Protein AF-A0A955WLE8-F1 (afdb_monomer)

Solvent-accessible surface area (backbone atoms only — not comparable to full-atom values): 6239 Å² total; per-residue (Å²): 128,95,36,68,45,79,79,41,66,53,41,63,47,81,62,37,42,68,72,55,46,51,60,71,61,69,56,88,67,64,89,93,57,58,65,72,60,35,42,64,32,56,70,54,48,46,53,55,40,44,77,73,53,38,67,33,35,31,32,38,36,41,75,38,91,89,33,82,39,68,42,47,48,66,55,31,45,64,55,30,55,88,81,69,43,36,42,60,42,77,54,86,46,84,90,81,43,62,62,74,64,58,75,73,114

Secondary structure (DSSP, 8-state):
--EEEEEEEE--GGGS-HHHHHHHTTSPPPTT--HHHHTT-HHHHHHHHHHTTEEEEEEEEPEETTTTEE--HHHHHHHH-SSSSEEEE----TTTS-HHHHTT-

Mean predicted aligned error: 5.05 Å

Nearest PDB structures (foldseek):
  2zfa-assembly1_B  TM=5.619E-01  e=3.812E-01  Aerococcus viridans
  3hdg-assembly1_A  TM=3.020E-01  e=5.075E+00  Wolinella succinogenes
  7anc-assembly1_A  TM=3.234E-01  e=6.664E+00  Campylobacter jejuni
  6aqy-assembly2_D  TM=3.201E-01  e=8.175E+00  Naegleria fowleri

Radius of gyration: 14.29 Å; Cα contacts (8 Å, |Δi|>4): 153; chains: 1; bounding box: 33×40×32 Å

pLDDT: mean 85.75, std 8.91, range [61.22, 97.31]

Sequence (105 aa):
MNIVDFHVHASDFTKLRRDIQDFITHRPMEEGIDLPTMLWRPAEVRAYLQKNGVQHAVVLAECGPGTNYTNDSRAITWFAGDDGFFIPFGNINPECHDVAQELAL

Foldseek 3Di:
DAAEAEDQEQDQLVQFPPVVNCVVVVDDDDPPDPPNPQSNALVSVLVVCVVVVHQAYEYEWDDDPNGVDTDAQVSQCVSQDDPRRYDYDGDDDPVPDDPVVSVVD

Structure (mmCIF, N/CA/C/O backbone):
data_AF-A0A955WLE8-F1
#
_entry.id   AF-A0A955WLE8-F1
#
loop_
_atom_site.group_PDB
_atom_site.id
_atom_site.type_symbol
_atom_site.label_atom_id
_atom_site.label_alt_id
_atom_site.label_comp_id
_atom_site.label_asym_id
_atom_site.label_entity_id
_atom_site.label_seq_id
_atom_site.pdbx_PDB_ins_code
_atom_site.Cartn_x
_atom_site.Cartn_y
_atom_site.Cartn_z
_atom_site.occupancy
_atom_site.B_iso_or_equiv
_atom_site.auth_seq_id
_atom_site.auth_comp_id
_atom_site.auth_asym_id
_atom_site.auth_atom_id
_atom_site.pdbx_PDB_model_num
ATOM 1 N N . MET A 1 1 ? -22.447 0.777 11.730 1.00 69.06 1 MET A N 1
ATOM 2 C CA . MET A 1 1 ? -22.549 0.363 10.314 1.00 69.06 1 MET A CA 1
ATOM 3 C C . MET A 1 1 ? -21.310 -0.464 10.015 1.00 69.06 1 MET A C 1
ATOM 5 O O . MET A 1 1 ? -20.267 -0.088 10.531 1.00 69.06 1 MET A O 1
ATOM 9 N N . ASN A 1 2 ? -21.415 -1.578 9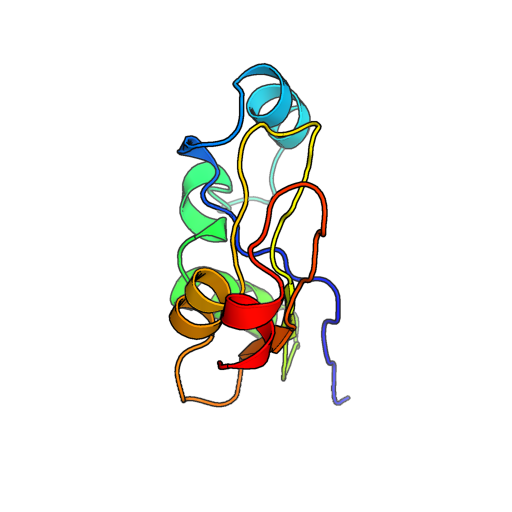.288 1.00 87.44 2 ASN A N 1
ATOM 10 C CA . ASN A 1 2 ? -20.229 -2.344 8.895 1.00 87.44 2 ASN A CA 1
ATOM 11 C C . ASN A 1 2 ? -19.651 -1.725 7.620 1.00 87.44 2 ASN A C 1
ATOM 13 O O . ASN A 1 2 ? -20.311 -1.765 6.583 1.00 87.44 2 ASN A O 1
ATOM 17 N N . ILE A 1 3 ? -18.495 -1.068 7.733 1.00 95.56 3 ILE A N 1
ATOM 18 C CA . ILE A 1 3 ? -17.830 -0.386 6.620 1.00 95.56 3 ILE A CA 1
ATOM 19 C C . ILE A 1 3 ? -16.652 -1.245 6.178 1.00 95.56 3 ILE A C 1
ATOM 21 O O . ILE A 1 3 ? -15.751 -1.527 6.971 1.00 95.56 3 ILE A O 1
ATOM 25 N N . VAL A 1 4 ? -16.666 -1.620 4.902 1.00 96.00 4 VAL A N 1
ATOM 26 C CA . VAL A 1 4 ? -15.549 -2.278 4.228 1.00 96.00 4 VAL A CA 1
ATOM 27 C C . VAL A 1 4 ? -14.994 -1.306 3.198 1.00 96.00 4 VAL A C 1
ATOM 29 O O . VAL A 1 4 ? -15.737 -0.853 2.326 1.00 96.00 4 VAL A O 1
ATOM 32 N N . ASP A 1 5 ? -13.712 -0.970 3.312 1.00 95.69 5 ASP A N 1
ATOM 33 C CA . ASP A 1 5 ? -13.010 -0.204 2.282 1.00 95.69 5 ASP A CA 1
ATOM 34 C C . ASP A 1 5 ? -12.527 -1.166 1.190 1.00 95.69 5 ASP A C 1
ATOM 36 O O . ASP A 1 5 ? -11.894 -2.177 1.487 1.00 95.69 5 ASP A O 1
ATOM 40 N N . PHE A 1 6 ? -12.856 -0.885 -0.069 1.00 94.44 6 PHE A N 1
ATOM 41 C CA . PHE A 1 6 ? -12.538 -1.748 -1.209 1.00 94.44 6 PHE A CA 1
ATOM 42 C C . PHE A 1 6 ? -11.366 -1.238 -2.062 1.00 94.44 6 PHE A C 1
ATOM 44 O O . PHE A 1 6 ? -11.107 -1.803 -3.125 1.00 94.44 6 PHE A O 1
ATOM 51 N N . HIS A 1 7 ? -10.685 -0.163 -1.652 1.00 90.19 7 HIS A N 1
ATOM 52 C CA . HIS A 1 7 ? -9.687 0.494 -2.495 1.00 90.19 7 HIS A CA 1
ATOM 53 C C . HIS A 1 7 ? -8.445 0.955 -1.722 1.00 90.19 7 HIS A C 1
ATOM 55 O O . HIS A 1 7 ? -7.987 2.089 -1.871 1.00 90.19 7 HIS A O 1
ATOM 61 N N . VAL A 1 8 ? -7.878 0.071 -0.899 1.00 90.88 8 VAL A N 1
ATOM 62 C CA . VAL A 1 8 ? -6.632 0.361 -0.183 1.00 90.88 8 VAL A CA 1
ATOM 63 C C . VAL A 1 8 ? -5.442 -0.094 -1.016 1.00 90.88 8 VAL A C 1
ATOM 65 O O . VAL A 1 8 ? -5.272 -1.282 -1.284 1.00 90.88 8 VAL A O 1
ATOM 68 N N . HIS A 1 9 ? -4.586 0.853 -1.391 1.00 86.94 9 HIS A N 1
ATOM 69 C CA . HIS A 1 9 ? -3.319 0.558 -2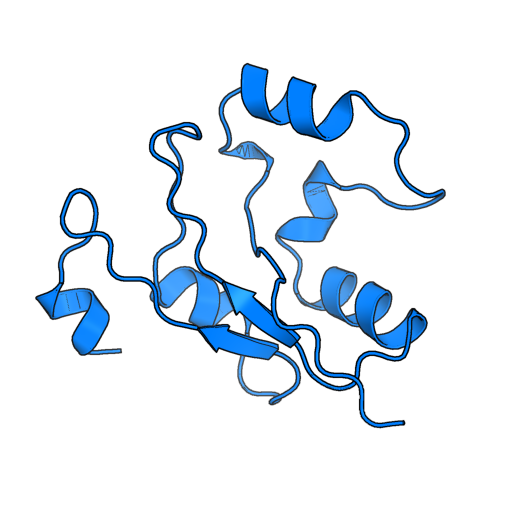.055 1.00 86.94 9 HIS A CA 1
ATOM 70 C C . HIS A 1 9 ? -2.206 0.451 -1.022 1.00 86.94 9 HIS A C 1
ATOM 72 O O . HIS A 1 9 ? -1.825 1.445 -0.403 1.00 86.94 9 HIS A O 1
ATOM 78 N N . ALA A 1 10 ? -1.666 -0.755 -0.856 1.00 85.94 10 ALA A N 1
ATOM 79 C CA . ALA A 1 10 ? -0.389 -0.931 -0.186 1.00 85.94 10 ALA A CA 1
ATOM 80 C C . ALA A 1 10 ? 0.706 -0.603 -1.200 1.00 85.94 10 ALA A C 1
ATOM 82 O O . ALA A 1 10 ? 0.811 -1.263 -2.236 1.00 85.94 10 ALA A O 1
ATOM 83 N N . SER A 1 11 ? 1.511 0.422 -0.928 1.00 83.19 11 SER A N 1
ATOM 84 C CA . SER A 1 11 ? 2.565 0.853 -1.846 1.00 83.19 11 SER A CA 1
ATOM 85 C C . SER A 1 11 ? 3.813 1.310 -1.108 1.00 83.19 11 SER A C 1
ATOM 87 O O . SER A 1 11 ? 3.737 2.063 -0.138 1.00 83.19 11 SER A O 1
ATOM 89 N N . ASP A 1 12 ? 4.972 0.861 -1.591 1.00 84.88 12 ASP A N 1
ATOM 90 C CA . ASP A 1 12 ? 6.266 1.382 -1.166 1.00 84.88 12 ASP A CA 1
ATOM 91 C C . ASP A 1 12 ? 6.532 2.681 -1.931 1.00 84.88 12 ASP A C 1
ATOM 93 O O . ASP A 1 12 ? 7.093 2.690 -3.030 1.00 84.88 12 ASP A O 1
ATOM 97 N N . PHE A 1 13 ? 6.089 3.789 -1.339 1.00 86.31 13 PHE A N 1
ATOM 98 C CA . PHE A 1 13 ? 6.162 5.119 -1.938 1.00 86.31 13 PHE A CA 1
ATOM 99 C C . PHE A 1 13 ? 7.577 5.482 -2.413 1.00 86.31 13 PHE A C 1
ATOM 101 O O . PHE A 1 13 ? 7.743 6.137 -3.441 1.00 86.31 13 PHE A O 1
ATOM 108 N N . THR A 1 14 ? 8.610 5.013 -1.704 1.00 85.50 14 THR A N 1
ATOM 109 C CA . THR A 1 14 ? 10.014 5.322 -2.012 1.00 85.50 14 THR A CA 1
ATOM 110 C C . THR A 1 14 ? 10.499 4.697 -3.319 1.00 85.50 14 THR A C 1
ATOM 112 O O . THR A 1 14 ? 11.458 5.190 -3.916 1.00 85.50 14 THR A O 1
ATOM 115 N N . LYS A 1 15 ? 9.828 3.638 -3.788 1.00 85.81 15 LYS A N 1
ATOM 116 C CA . LYS A 1 15 ? 10.145 2.950 -5.045 1.00 85.81 15 LYS A CA 1
ATOM 117 C C . LYS A 1 15 ? 9.405 3.511 -6.251 1.00 85.81 15 LYS A C 1
ATOM 119 O O . LYS A 1 15 ? 9.753 3.171 -7.381 1.00 85.81 15 LYS A O 1
ATOM 124 N N . LEU A 1 16 ? 8.410 4.369 -6.037 1.00 86.31 16 LEU A N 1
ATOM 125 C CA . LEU A 1 16 ? 7.738 5.071 -7.126 1.00 86.31 16 LEU A CA 1
ATOM 126 C C . LEU A 1 16 ? 8.732 5.997 -7.831 1.00 86.31 16 LEU A C 1
ATOM 128 O O . LEU A 1 16 ? 9.648 6.538 -7.210 1.00 86.31 16 LEU A O 1
ATOM 132 N N . ARG A 1 17 ? 8.540 6.248 -9.128 1.00 88.81 17 ARG A N 1
ATOM 133 C CA . ARG A 1 17 ? 9.292 7.324 -9.785 1.00 88.81 17 ARG A CA 1
ATOM 134 C C . ARG A 1 17 ? 9.019 8.673 -9.114 1.00 88.81 17 ARG A C 1
ATOM 136 O O . ARG A 1 17 ? 7.922 8.934 -8.624 1.00 88.81 17 ARG A O 1
ATOM 143 N N . ARG A 1 18 ? 10.011 9.561 -9.158 1.00 88.75 18 ARG A N 1
ATOM 144 C CA . ARG A 1 18 ? 9.954 10.875 -8.508 1.00 88.75 18 ARG A CA 1
ATOM 145 C C . ARG A 1 18 ? 8.786 11.747 -8.978 1.00 88.75 18 ARG A C 1
ATOM 147 O O . ARG A 1 18 ? 8.142 12.367 -8.149 1.00 88.75 18 ARG A O 1
ATOM 154 N N . ASP A 1 19 ? 8.481 11.755 -10.274 1.00 89.88 19 ASP A N 1
ATOM 155 C CA . ASP A 1 19 ? 7.348 12.504 -10.837 1.00 89.88 19 ASP A CA 1
ATOM 156 C C . ASP A 1 19 ? 6.000 12.060 -10.249 1.00 89.88 19 ASP A C 1
ATOM 158 O O . ASP A 1 19 ? 5.117 12.884 -10.019 1.00 89.88 19 ASP A O 1
ATOM 162 N N . ILE A 1 20 ? 5.856 10.766 -9.959 1.00 88.44 20 ILE A N 1
ATOM 163 C CA . ILE A 1 20 ? 4.660 10.207 -9.325 1.00 88.44 20 ILE A CA 1
ATOM 164 C C . ILE A 1 20 ? 4.617 10.546 -7.838 1.00 88.44 20 ILE A C 1
ATOM 166 O O . ILE A 1 20 ? 3.559 10.919 -7.336 1.00 88.44 20 ILE A O 1
ATOM 170 N N . GLN A 1 21 ? 5.755 10.463 -7.146 1.00 89.31 21 GLN A N 1
ATOM 171 C CA . GLN A 1 21 ? 5.850 10.903 -5.753 1.00 89.31 21 GLN A CA 1
ATOM 172 C C . GLN A 1 21 ? 5.415 12.369 -5.630 1.00 89.31 21 GLN A C 1
ATOM 174 O O . GLN A 1 21 ? 4.500 12.674 -4.866 1.00 89.31 21 GLN A O 1
ATOM 179 N N . ASP A 1 22 ? 5.989 13.243 -6.463 1.00 90.75 22 ASP A N 1
ATOM 180 C CA . ASP A 1 22 ? 5.674 14.672 -6.514 1.00 90.75 22 ASP A CA 1
ATOM 181 C C . ASP A 1 22 ? 4.181 14.903 -6.811 1.00 90.75 22 ASP A C 1
ATOM 183 O O . ASP A 1 22 ? 3.540 15.727 -6.157 1.00 90.75 22 ASP A O 1
ATOM 187 N N . PHE A 1 23 ? 3.603 14.143 -7.751 1.00 88.62 23 PHE A N 1
ATOM 188 C CA . PHE A 1 23 ? 2.179 14.213 -8.087 1.00 88.62 23 PHE A CA 1
ATOM 189 C C . PHE A 1 23 ? 1.269 13.815 -6.918 1.00 88.62 23 PHE A C 1
ATOM 191 O O . PHE A 1 23 ? 0.298 14.515 -6.632 1.00 88.62 23 PHE A O 1
ATOM 198 N N . ILE A 1 24 ? 1.575 12.721 -6.219 1.00 86.25 24 ILE A N 1
ATOM 199 C CA . ILE A 1 24 ? 0.784 12.259 -5.071 1.00 86.25 24 ILE A CA 1
ATOM 200 C C . ILE A 1 24 ? 0.874 13.276 -3.925 1.00 86.25 24 ILE A C 1
ATOM 202 O O . ILE A 1 24 ? -0.130 13.572 -3.281 1.00 86.25 24 ILE A O 1
ATOM 206 N N . THR A 1 25 ? 2.053 13.866 -3.703 1.00 88.56 25 THR A N 1
ATOM 207 C CA . THR A 1 25 ? 2.290 14.841 -2.624 1.00 88.56 25 THR A CA 1
ATOM 208 C C . THR A 1 25 ? 2.024 16.297 -3.004 1.00 88.56 25 THR A C 1
ATOM 210 O O . THR A 1 25 ? 2.266 17.192 -2.200 1.00 88.56 25 THR A O 1
ATOM 213 N N . HIS A 1 26 ? 1.510 16.567 -4.208 1.00 90.12 26 HIS A N 1
ATOM 214 C CA . HIS A 1 26 ? 1.251 17.935 -4.675 1.00 90.12 26 HIS A CA 1
ATOM 215 C C . HIS A 1 26 ? 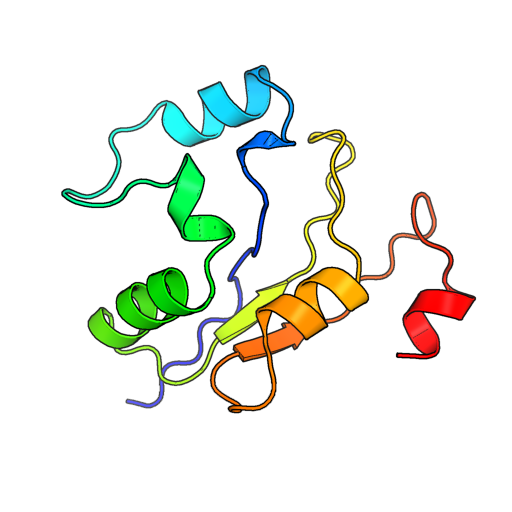0.250 18.678 -3.775 1.00 90.12 26 HIS A C 1
ATOM 217 O O . HIS A 1 26 ? 0.330 19.903 -3.631 1.00 90.12 26 HIS A O 1
ATOM 223 N N . ARG A 1 27 ? -0.710 17.955 -3.187 1.00 85.62 27 ARG A N 1
ATOM 224 C CA . ARG A 1 27 ? -1.706 18.530 -2.281 1.00 85.62 27 ARG A CA 1
ATOM 225 C C . ARG A 1 27 ? -1.289 18.344 -0.823 1.00 85.62 27 ARG A C 1
ATOM 227 O O . ARG A 1 27 ? -0.662 17.334 -0.509 1.00 85.62 27 ARG A O 1
ATOM 234 N N . PRO A 1 28 ? -1.669 19.277 0.071 1.00 83.94 28 PRO A N 1
ATOM 235 C CA . PRO A 1 28 ? -1.456 19.099 1.499 1.00 83.94 28 PRO A CA 1
ATOM 236 C C . PRO A 1 28 ? -2.071 17.784 1.978 1.00 83.94 28 PRO A C 1
ATOM 238 O O . PRO A 1 28 ? -3.225 17.487 1.658 1.00 83.94 28 PRO A O 1
ATOM 241 N N . MET A 1 29 ? -1.294 17.022 2.742 1.00 86.75 29 MET A N 1
ATOM 242 C CA . MET A 1 29 ? -1.776 15.824 3.421 1.00 86.75 29 MET A CA 1
ATOM 243 C C . MET A 1 29 ? -2.638 16.206 4.624 1.00 86.75 29 MET A C 1
ATOM 245 O O . MET A 1 29 ? -2.533 17.318 5.150 1.00 86.75 29 MET A O 1
ATOM 249 N N . GLU A 1 30 ? -3.489 15.278 5.061 1.00 89.00 30 GLU A N 1
ATOM 250 C CA . GLU A 1 30 ? -4.184 15.406 6.343 1.00 89.00 30 GLU A CA 1
ATOM 251 C C . GLU A 1 30 ? -3.157 15.602 7.474 1.00 89.00 30 GLU A C 1
ATOM 253 O O . GLU A 1 30 ? -2.052 15.053 7.444 1.00 89.00 30 GLU A O 1
ATOM 258 N N . GLU A 1 31 ? -3.506 16.420 8.467 1.00 88.12 31 GLU A N 1
ATOM 259 C CA . GLU A 1 31 ? -2.616 16.727 9.583 1.00 88.12 31 GLU A CA 1
ATOM 260 C C . GLU A 1 31 ? -2.184 15.447 10.319 1.00 88.12 31 GLU A C 1
ATOM 262 O O . GLU A 1 31 ? -3.006 14.617 10.706 1.00 88.12 31 GLU A O 1
ATOM 267 N N . GLY A 1 32 ? -0.872 15.292 10.515 1.00 84.50 32 GLY A N 1
ATOM 268 C CA . GLY A 1 32 ? -0.290 14.122 11.177 1.00 84.50 32 GLY A CA 1
ATOM 269 C C . GLY A 1 32 ? -0.112 12.889 10.284 1.00 84.50 32 GLY A C 1
ATOM 270 O O . GLY A 1 32 ? 0.328 11.861 10.792 1.00 84.50 32 GLY A O 1
ATOM 271 N N . ILE A 1 33 ? -0.411 12.976 8.982 1.00 87.75 33 ILE A N 1
ATOM 272 C CA . ILE A 1 33 ? -0.176 11.889 8.024 1.00 87.75 33 ILE A CA 1
ATOM 273 C C . ILE A 1 33 ? 1.153 12.087 7.289 1.00 87.75 33 ILE A C 1
ATOM 275 O O . ILE A 1 33 ? 1.336 13.054 6.550 1.00 87.75 33 ILE A O 1
ATOM 279 N N . ASP A 1 34 ? 2.060 11.122 7.449 1.00 87.44 34 ASP A N 1
ATOM 280 C CA . ASP A 1 34 ? 3.292 10.995 6.664 1.00 87.44 34 ASP A CA 1
ATOM 281 C C . ASP A 1 34 ? 3.106 9.927 5.578 1.00 87.44 34 ASP A C 1
ATOM 283 O O . ASP A 1 34 ? 3.448 8.754 5.742 1.00 87.44 34 ASP A O 1
ATOM 287 N N . LEU A 1 35 ? 2.497 10.330 4.460 1.00 83.44 35 LEU A N 1
ATOM 288 C CA . LEU A 1 35 ? 2.127 9.419 3.375 1.00 83.44 35 LEU A CA 1
ATOM 289 C C . LEU A 1 35 ? 3.308 8.581 2.829 1.00 83.44 35 LEU A C 1
ATOM 291 O O . LEU A 1 35 ? 3.114 7.375 2.651 1.00 83.44 35 LEU A O 1
ATOM 295 N N . PRO A 1 36 ? 4.519 9.148 2.610 1.00 82.31 36 PRO A N 1
ATOM 296 C CA . PRO A 1 36 ? 5.682 8.387 2.154 1.00 82.31 36 PRO A CA 1
ATOM 297 C C . PRO A 1 36 ? 6.035 7.159 2.991 1.00 82.31 36 PRO A C 1
ATOM 299 O O . PRO A 1 36 ? 6.624 6.214 2.468 1.00 82.31 36 PRO A O 1
ATOM 302 N N . THR A 1 37 ? 5.709 7.164 4.282 1.00 81.50 37 THR A N 1
ATOM 303 C CA . THR A 1 37 ? 6.046 6.057 5.177 1.00 81.50 37 THR A CA 1
ATOM 304 C C . THR A 1 37 ? 4.834 5.223 5.570 1.00 81.50 37 THR A C 1
ATOM 306 O O . THR A 1 37 ? 4.962 4.005 5.704 1.00 81.50 37 THR A O 1
ATOM 309 N N . MET A 1 38 ? 3.657 5.840 5.682 1.00 88.75 38 MET A N 1
ATOM 310 C CA . MET A 1 38 ? 2.439 5.183 6.149 1.00 88.75 38 MET A CA 1
ATOM 311 C C . MET A 1 38 ? 1.968 4.070 5.205 1.00 88.75 38 MET A C 1
ATOM 313 O O . MET A 1 38 ? 1.613 2.989 5.670 1.00 88.75 38 MET A O 1
ATOM 317 N N . LEU A 1 39 ? 1.982 4.297 3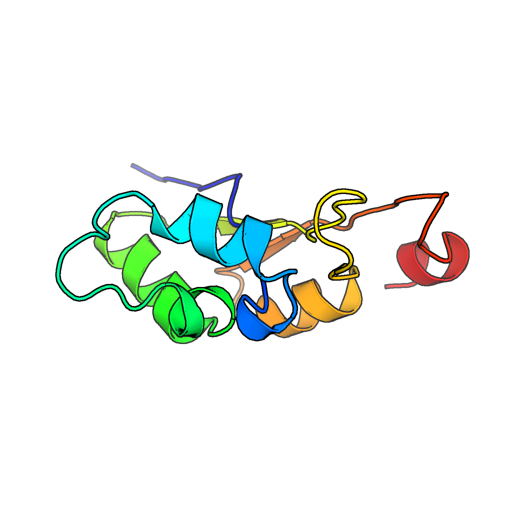.884 1.00 88.12 39 LEU A N 1
ATOM 318 C CA . LEU A 1 39 ? 1.346 3.401 2.898 1.00 88.12 39 LEU A CA 1
ATOM 319 C C . LEU A 1 39 ? 1.943 1.986 2.832 1.00 88.12 39 LEU A C 1
ATOM 321 O O . LEU A 1 39 ? 1.292 1.071 2.326 1.00 88.12 39 LEU A O 1
ATOM 325 N N . TRP A 1 40 ? 3.154 1.789 3.359 1.00 90.19 40 TRP A N 1
ATOM 326 C CA . TRP A 1 40 ? 3.824 0.486 3.416 1.00 90.19 40 TRP A CA 1
ATOM 327 C C . TRP A 1 40 ? 3.914 -0.099 4.833 1.00 90.19 40 TRP A C 1
ATOM 329 O O . TRP A 1 40 ? 4.633 -1.069 5.073 1.00 90.19 40 TRP A O 1
ATOM 339 N N . ARG A 1 41 ? 3.188 0.482 5.797 1.00 92.25 41 ARG A N 1
ATOM 340 C CA . ARG A 1 41 ? 3.173 0.055 7.202 1.00 92.25 41 ARG A CA 1
ATOM 341 C C . ARG A 1 41 ? 1.767 -0.402 7.602 1.00 92.25 41 ARG A C 1
ATOM 343 O O . ARG A 1 41 ? 0.949 0.433 7.993 1.00 92.25 41 ARG A O 1
ATOM 350 N N . PRO A 1 42 ? 1.480 -1.720 7.582 1.00 93.62 42 PRO A N 1
ATOM 351 C CA . PRO A 1 42 ? 0.137 -2.256 7.832 1.00 93.62 42 PRO A CA 1
ATOM 352 C C . PRO A 1 42 ? -0.523 -1.737 9.114 1.00 93.62 42 PRO A C 1
ATOM 354 O O . PRO A 1 42 ? -1.708 -1.410 9.120 1.00 93.62 42 PRO A O 1
ATOM 357 N N . ALA A 1 43 ? 0.248 -1.609 10.197 1.00 93.88 43 ALA A N 1
ATOM 358 C CA . ALA A 1 43 ? -0.254 -1.122 11.479 1.00 93.88 43 ALA A CA 1
ATOM 359 C C . ALA A 1 43 ? -0.737 0.338 11.421 1.00 93.88 43 ALA A C 1
ATOM 361 O O . ALA A 1 43 ? -1.772 0.662 12.002 1.00 93.88 43 ALA A O 1
ATOM 362 N N . GLU A 1 44 ? -0.019 1.208 10.708 1.00 93.56 44 GLU A N 1
ATOM 363 C CA . GLU A 1 44 ? -0.375 2.626 10.589 1.00 93.56 44 GLU A CA 1
ATOM 364 C C . GLU A 1 44 ? -1.597 2.807 9.684 1.00 93.56 44 GLU A C 1
ATOM 366 O O . GLU A 1 44 ? -2.548 3.492 10.062 1.00 93.56 44 GLU A O 1
ATOM 371 N N . VAL A 1 45 ? -1.628 2.101 8.545 1.00 93.69 45 VAL A N 1
ATOM 372 C CA . VAL A 1 45 ? -2.793 2.082 7.645 1.00 93.69 45 VAL A CA 1
ATOM 373 C C . VAL A 1 45 ? -4.030 1.564 8.375 1.00 93.69 45 VAL A C 1
ATOM 375 O O . VAL A 1 45 ? -5.095 2.176 8.303 1.00 93.69 45 VAL A O 1
ATOM 378 N N . ARG A 1 46 ? -3.902 0.477 9.144 1.00 95.19 46 ARG A N 1
ATOM 379 C CA . ARG A 1 46 ? -5.009 -0.051 9.948 1.00 95.19 46 ARG A CA 1
ATOM 380 C C . ARG A 1 46 ? -5.515 0.972 10.950 1.00 95.19 46 ARG A C 1
ATOM 382 O O . ARG A 1 46 ? -6.722 1.180 11.026 1.00 95.19 46 ARG A O 1
ATOM 389 N N . ALA A 1 47 ? -4.620 1.588 11.719 1.00 94.44 47 ALA A N 1
ATOM 390 C CA . ALA A 1 47 ? -5.005 2.569 12.725 1.00 94.44 47 ALA A CA 1
ATOM 391 C C . ALA A 1 47 ? -5.760 3.748 12.092 1.00 94.44 47 ALA A C 1
ATOM 393 O O . ALA A 1 47 ? -6.792 4.172 12.619 1.00 94.44 47 ALA A O 1
ATOM 394 N N . TYR A 1 48 ? -5.299 4.223 10.930 1.00 94.00 48 TYR A N 1
ATOM 395 C CA . TYR A 1 48 ? -5.978 5.264 10.163 1.00 94.00 48 TYR A CA 1
ATOM 396 C C . TYR A 1 48 ? -7.389 4.838 9.731 1.00 94.00 48 TYR A C 1
ATOM 398 O O . TYR A 1 48 ? -8.362 5.554 9.973 1.00 94.00 48 TYR A O 1
ATOM 406 N N . LEU A 1 49 ? -7.528 3.650 9.143 1.00 95.00 49 LEU A N 1
ATOM 407 C CA . LEU A 1 49 ? -8.811 3.129 8.667 1.00 95.00 49 LEU A CA 1
ATOM 408 C C . LEU A 1 49 ? -9.796 2.886 9.825 1.00 95.00 49 LEU A C 1
ATOM 410 O O . LEU A 1 49 ? -10.957 3.291 9.755 1.00 95.00 49 LEU A O 1
ATOM 414 N N . GLN A 1 50 ? -9.328 2.305 10.931 1.00 95.62 50 GLN A N 1
ATOM 415 C CA . GLN A 1 50 ? -10.145 2.053 12.122 1.00 95.62 50 GLN A CA 1
ATOM 416 C C . GLN A 1 50 ? -10.627 3.348 12.781 1.00 95.62 50 GLN A C 1
ATOM 418 O O . GLN A 1 5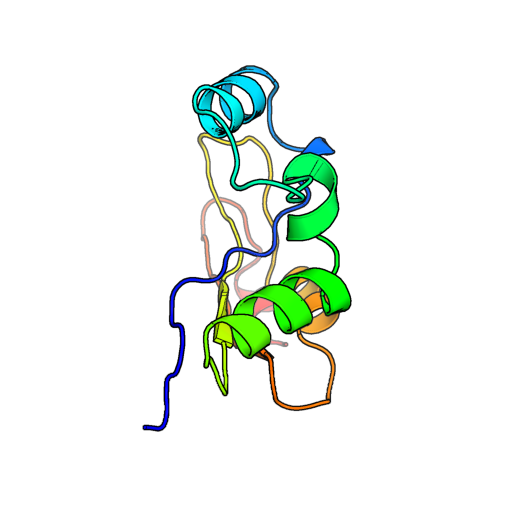0 ? -11.793 3.435 13.170 1.00 95.62 50 GLN A O 1
ATOM 423 N N . LYS A 1 51 ? -9.772 4.379 12.856 1.00 94.81 51 LYS A N 1
ATOM 424 C CA . LYS A 1 51 ? -10.159 5.721 13.329 1.00 94.81 51 LYS A CA 1
ATOM 425 C C . LYS A 1 51 ? -11.313 6.303 12.502 1.00 94.81 51 LYS A C 1
ATOM 427 O O . LYS A 1 51 ? -12.144 7.024 13.046 1.00 94.81 51 LYS A O 1
ATOM 432 N N . ASN A 1 52 ? -11.388 5.952 11.218 1.00 94.25 52 ASN A N 1
ATOM 433 C CA . ASN A 1 52 ? -12.437 6.372 10.289 1.00 94.25 52 ASN A CA 1
ATOM 434 C C . ASN A 1 52 ? -13.625 5.388 10.200 1.00 94.25 52 ASN A C 1
ATOM 436 O O . ASN A 1 52 ? -14.512 5.556 9.365 1.00 94.25 52 ASN A O 1
ATOM 440 N N . GLY A 1 53 ? -13.688 4.381 11.078 1.00 96.19 53 GLY A N 1
ATOM 441 C CA . GLY A 1 53 ? -14.828 3.465 11.196 1.00 96.19 53 GLY A CA 1
ATOM 442 C C . GLY A 1 53 ? -14.807 2.259 10.252 1.00 96.19 53 GLY A C 1
ATOM 443 O O . GLY A 1 53 ? -15.800 1.532 10.192 1.00 96.19 53 GLY A O 1
ATOM 444 N N . VAL A 1 54 ? -13.703 2.022 9.540 1.00 97.31 54 VAL A N 1
ATOM 445 C CA . VAL A 1 54 ? -13.522 0.847 8.675 1.00 97.31 54 VAL A CA 1
ATOM 446 C C . VAL A 1 54 ? -13.279 -0.400 9.529 1.00 97.31 54 VAL A C 1
ATOM 448 O O . VAL A 1 54 ? -12.443 -0.395 10.435 1.00 97.31 54 VAL A O 1
ATOM 451 N N . GLN A 1 55 ? -14.011 -1.476 9.239 1.00 96.25 55 GLN A N 1
ATOM 452 C CA . GLN A 1 55 ? -13.910 -2.758 9.948 1.00 96.25 55 GLN A CA 1
ATOM 453 C C . GLN A 1 55 ? -13.046 -3.774 9.200 1.00 96.25 55 GLN A C 1
ATOM 455 O O . GLN A 1 55 ? -12.338 -4.546 9.840 1.00 96.25 55 GLN A O 1
ATOM 460 N N . HIS A 1 56 ? -13.079 -3.736 7.866 1.00 96.69 56 HIS A N 1
ATOM 461 C CA . HIS A 1 56 ? -12.223 -4.536 6.991 1.00 96.69 56 HIS A CA 1
ATOM 462 C C . HIS A 1 56 ? -11.784 -3.710 5.787 1.00 96.69 56 HIS A C 1
ATOM 464 O O . HIS A 1 56 ? -12.505 -2.811 5.351 1.00 96.69 56 HIS A O 1
ATOM 470 N N . ALA A 1 57 ? -10.627 -4.038 5.228 1.00 97.12 57 ALA A N 1
ATOM 471 C CA . ALA A 1 57 ? -10.102 -3.356 4.057 1.00 97.12 57 ALA A CA 1
ATOM 472 C C . ALA A 1 57 ? -9.571 -4.351 3.032 1.00 97.12 57 ALA A C 1
ATOM 474 O O . ALA A 1 57 ? -8.767 -5.219 3.363 1.00 97.12 57 ALA A O 1
ATOM 475 N N . VAL A 1 58 ? -10.001 -4.207 1.785 1.00 95.44 58 VAL A N 1
ATOM 476 C CA . VAL A 1 58 ? -9.446 -4.946 0.655 1.00 95.44 58 VAL A CA 1
ATOM 477 C C . VAL A 1 58 ? -8.180 -4.237 0.193 1.00 95.44 58 VAL A C 1
ATOM 479 O O . VAL A 1 58 ? -8.224 -3.060 -0.175 1.00 95.44 58 VAL A O 1
ATOM 482 N N . VAL A 1 59 ? -7.059 -4.955 0.237 1.00 93.81 59 VAL A N 1
ATOM 483 C CA . VAL A 1 59 ? -5.742 -4.435 -0.136 1.00 93.81 59 VAL A CA 1
ATOM 484 C C . VAL A 1 59 ? -5.400 -4.894 -1.542 1.00 93.81 59 VAL A C 1
ATOM 486 O O . VAL A 1 59 ? -5.362 -6.092 -1.825 1.00 93.81 59 VAL A O 1
ATOM 489 N N . LEU A 1 60 ? -5.147 -3.925 -2.411 1.00 88.62 60 LEU A N 1
ATOM 490 C CA . LEU A 1 60 ? -4.871 -4.123 -3.824 1.00 88.62 60 LEU A CA 1
ATOM 491 C C . LEU A 1 60 ? -3.366 -4.120 -4.083 1.00 88.62 60 LEU A C 1
ATOM 493 O O . LEU A 1 60 ? -2.613 -3.339 -3.494 1.00 88.62 60 LEU A O 1
ATOM 497 N N . ALA A 1 61 ? -2.943 -4.977 -5.007 1.00 81.56 61 ALA A N 1
ATOM 498 C CA . ALA A 1 61 ? -1.609 -4.913 -5.583 1.00 81.56 61 ALA A CA 1
ATOM 499 C C . ALA A 1 61 ? -1.535 -3.760 -6.595 1.00 81.56 61 ALA A C 1
ATOM 501 O O . ALA A 1 61 ? -2.297 -3.718 -7.563 1.00 81.56 61 ALA A O 1
ATOM 502 N N . GLU A 1 62 ? -0.587 -2.849 -6.391 1.00 76.38 62 GLU A N 1
ATOM 503 C CA . GLU A 1 62 ? -0.286 -1.768 -7.329 1.00 76.38 62 GLU A CA 1
ATOM 504 C C . GLU A 1 62 ? 0.463 -2.341 -8.540 1.00 76.38 62 GLU A C 1
ATOM 506 O O . GLU A 1 62 ? 1.571 -2.851 -8.395 1.00 76.38 62 GLU A O 1
ATOM 511 N N . CY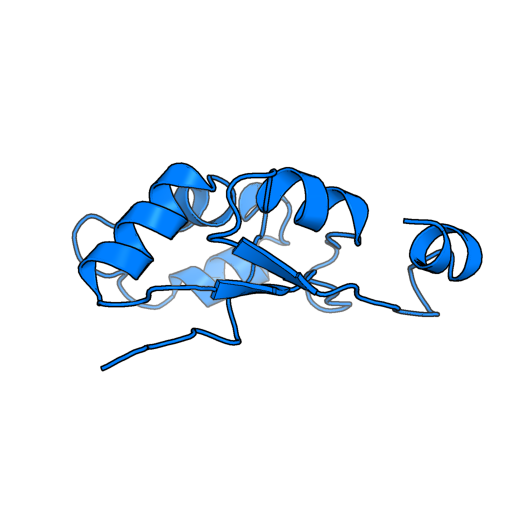S A 1 63 ? -0.106 -2.234 -9.742 1.00 72.38 63 CYS A N 1
ATOM 512 C CA . CYS A 1 63 ? 0.585 -2.581 -10.985 1.00 72.38 63 CYS A CA 1
ATOM 513 C C . CYS A 1 63 ? 0.403 -1.454 -12.004 1.00 72.38 63 CYS A C 1
ATOM 515 O O . CYS A 1 63 ? -0.510 -1.459 -12.832 1.00 72.38 63 CYS A O 1
ATOM 517 N N . GLY A 1 64 ? 1.253 -0.435 -11.886 1.00 67.19 64 GLY A N 1
ATOM 518 C CA . GLY A 1 64 ? 1.205 0.754 -12.723 1.00 67.19 64 GLY A CA 1
ATOM 519 C C . GLY A 1 64 ? 2.346 0.772 -13.744 1.00 67.19 64 GLY A C 1
ATOM 520 O O . GLY A 1 64 ? 3.478 1.063 -13.358 1.00 67.19 64 GLY A O 1
ATOM 521 N N . PRO A 1 65 ? 2.105 0.613 -15.062 1.00 61.22 65 PRO A N 1
ATOM 522 C CA . PRO A 1 65 ? 3.127 0.936 -16.070 1.00 61.22 65 PRO A CA 1
ATOM 523 C C . PRO A 1 65 ? 3.579 2.405 -15.956 1.00 61.22 65 PRO A C 1
ATOM 525 O O . PRO A 1 65 ? 4.711 2.762 -16.272 1.00 61.22 65 PRO A O 1
ATOM 528 N N . GLY A 1 66 ? 2.701 3.262 -15.423 1.00 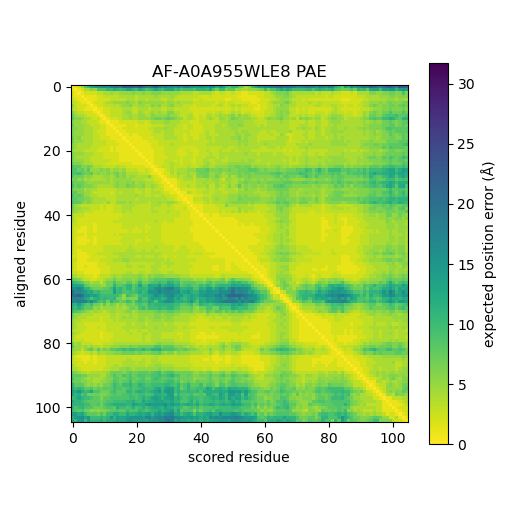63.00 66 GLY A N 1
ATOM 529 C CA . GLY A 1 66 ? 2.981 4.650 -15.087 1.00 63.00 66 GLY A CA 1
ATOM 530 C C . GLY A 1 66 ? 3.777 4.872 -13.798 1.00 63.00 66 GLY A C 1
ATOM 531 O O . GLY A 1 66 ? 4.122 6.019 -13.561 1.00 63.00 66 GLY A O 1
ATOM 532 N N . THR A 1 67 ? 4.104 3.857 -12.991 1.00 65.62 67 THR A N 1
ATOM 533 C CA . THR A 1 67 ? 4.821 4.032 -11.708 1.00 65.62 67 THR A CA 1
ATOM 534 C C . THR A 1 67 ? 6.221 3.403 -11.681 1.00 65.62 67 THR A C 1
ATOM 536 O O . THR A 1 67 ? 6.998 3.722 -10.781 1.00 65.62 67 THR A O 1
ATOM 539 N N . ASN A 1 68 ? 6.579 2.578 -12.682 1.00 63.81 68 ASN A N 1
ATOM 540 C CA . ASN A 1 68 ? 7.783 1.716 -12.746 1.00 63.81 68 ASN A CA 1
ATOM 541 C C . ASN A 1 68 ? 7.958 0.775 -11.539 1.00 63.81 68 ASN A C 1
ATOM 543 O O . ASN A 1 68 ? 9.029 0.193 -11.358 1.00 63.81 68 ASN A O 1
ATOM 547 N N . TYR A 1 69 ? 6.926 0.629 -10.716 1.00 72.88 69 TYR A N 1
ATOM 548 C CA . TYR A 1 69 ? 6.938 -0.209 -9.536 1.00 72.88 69 TYR A CA 1
ATOM 549 C C . TYR A 1 69 ? 5.688 -1.074 -9.530 1.00 72.88 69 TYR A C 1
ATOM 551 O O . TYR A 1 69 ? 4.626 -0.684 -10.016 1.00 72.88 69 TYR A O 1
ATOM 559 N N . THR A 1 70 ? 5.831 -2.286 -9.021 1.00 76.69 70 THR A N 1
ATOM 560 C CA . THR A 1 70 ? 4.743 -3.245 -8.958 1.00 76.69 70 THR A CA 1
ATOM 561 C C . THR A 1 70 ? 4.829 -3.989 -7.640 1.00 76.69 70 THR A C 1
ATOM 563 O O . THR A 1 70 ? 5.899 -4.464 -7.262 1.00 76.69 70 THR A O 1
ATOM 566 N N . ASN A 1 71 ? 3.698 -4.058 -6.948 1.00 81.56 71 ASN A N 1
ATOM 567 C CA . ASN A 1 71 ? 3.473 -4.987 -5.856 1.00 81.56 71 ASN A CA 1
ATOM 568 C C . ASN A 1 71 ? 2.726 -6.191 -6.427 1.00 81.56 71 ASN A C 1
ATOM 570 O O . ASN A 1 71 ? 1.667 -6.030 -7.028 1.00 81.56 71 ASN A O 1
ATOM 574 N N . ASP A 1 72 ? 3.298 -7.377 -6.255 1.00 84.12 72 ASP A N 1
ATOM 575 C CA . ASP A 1 72 ? 2.703 -8.649 -6.666 1.00 84.12 72 ASP A CA 1
ATOM 576 C C . ASP A 1 72 ? 1.770 -9.204 -5.574 1.00 84.12 72 ASP A C 1
ATOM 578 O O . ASP A 1 72 ? 1.637 -8.619 -4.487 1.00 84.12 72 ASP A O 1
ATOM 582 N N . SER A 1 73 ? 1.132 -10.355 -5.828 1.00 86.06 73 SER A N 1
ATOM 583 C CA . SER A 1 73 ? 0.246 -10.951 -4.819 1.00 86.06 73 SER A CA 1
ATOM 584 C C . SER A 1 73 ? 0.989 -11.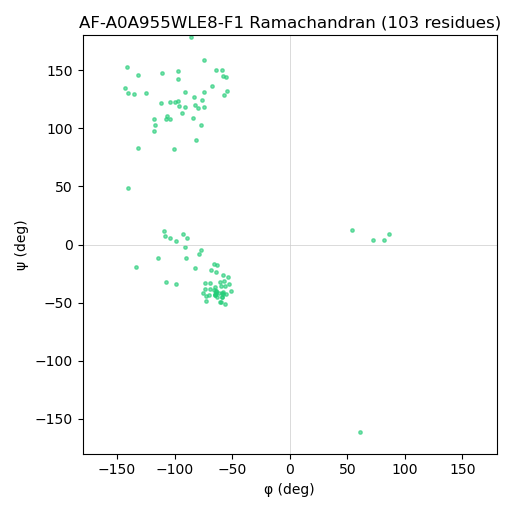383 -3.546 1.00 86.06 73 SER A C 1
ATOM 586 O O . SER A 1 73 ? 0.398 -11.425 -2.470 1.00 86.06 73 SER A O 1
ATOM 588 N N . ARG A 1 74 ? 2.304 -11.644 -3.600 1.00 87.38 74 ARG A N 1
ATOM 589 C CA . ARG A 1 74 ? 3.091 -11.974 -2.396 1.00 87.38 74 ARG A CA 1
ATOM 590 C C . ARG A 1 74 ? 3.260 -10.766 -1.493 1.00 87.38 74 ARG A C 1
ATOM 592 O O . ARG A 1 74 ? 3.133 -10.889 -0.275 1.00 87.38 74 ARG A O 1
ATOM 599 N N . ALA A 1 75 ? 3.550 -9.613 -2.084 1.00 88.19 75 ALA A N 1
ATOM 600 C CA . ALA A 1 75 ? 3.746 -8.367 -1.367 1.00 88.19 75 ALA A CA 1
ATOM 601 C C . ALA A 1 75 ? 2.473 -7.956 -0.609 1.00 88.19 75 ALA A C 1
ATOM 603 O O . ALA A 1 75 ? 2.548 -7.575 0.559 1.00 88.19 75 ALA A O 1
ATOM 604 N N . ILE A 1 76 ? 1.297 -8.106 -1.229 1.00 89.94 76 ILE A N 1
ATOM 605 C CA . ILE A 1 76 ? 0.016 -7.816 -0.563 1.00 89.94 76 ILE A CA 1
ATOM 606 C C . ILE A 1 76 ? -0.379 -8.870 0.471 1.00 89.94 76 ILE A C 1
ATOM 608 O O . ILE A 1 76 ? -0.939 -8.496 1.496 1.00 89.94 76 ILE A O 1
ATOM 612 N N . THR A 1 77 ? -0.051 -10.152 0.278 1.00 90.69 77 THR A N 1
ATOM 613 C CA . THR A 1 77 ? -0.273 -11.173 1.315 1.00 90.69 77 THR A CA 1
ATOM 614 C C . THR A 1 77 ? 0.592 -10.900 2.542 1.00 90.69 77 THR A C 1
ATOM 616 O O . THR A 1 77 ? 0.097 -10.946 3.666 1.00 90.69 77 THR A O 1
ATOM 619 N N . TRP A 1 78 ? 1.862 -10.522 2.344 1.00 91.75 78 TRP A N 1
ATOM 620 C CA . TRP A 1 78 ? 2.723 -10.062 3.436 1.00 91.75 78 TRP A CA 1
ATOM 621 C C . TRP A 1 78 ? 2.136 -8.838 4.149 1.00 91.75 78 TRP A C 1
ATOM 623 O O . TRP A 1 78 ? 2.118 -8.798 5.378 1.00 91.75 78 TRP A O 1
ATOM 633 N N . PHE A 1 79 ? 1.641 -7.855 3.390 1.00 92.62 79 PHE A N 1
ATOM 634 C CA . PHE A 1 79 ? 1.039 -6.651 3.961 1.00 92.62 79 PHE A CA 1
ATOM 635 C C . PHE A 1 79 ? -0.226 -6.975 4.766 1.00 92.62 79 PHE A C 1
ATOM 637 O O . PHE A 1 79 ? -0.439 -6.405 5.837 1.00 92.62 79 PHE A O 1
ATOM 644 N N . ALA A 1 80 ? -1.070 -7.875 4.255 1.00 93.69 80 ALA A N 1
ATOM 645 C CA . ALA A 1 80 ? -2.338 -8.221 4.878 1.00 93.69 80 ALA A CA 1
ATOM 646 C C . ALA A 1 80 ? -2.157 -8.992 6.195 1.00 93.69 80 ALA A C 1
ATOM 648 O O . ALA A 1 80 ? -2.885 -8.734 7.157 1.00 93.69 80 ALA A O 1
ATOM 649 N N . GLY A 1 81 ? -1.165 -9.887 6.254 1.00 92.38 81 GLY A N 1
ATOM 650 C CA . GLY A 1 81 ? -0.956 -10.771 7.399 1.00 92.38 81 GLY A CA 1
ATOM 651 C C . GLY A 1 81 ? -2.146 -11.708 7.651 1.00 92.38 81 GLY A C 1
ATOM 652 O O . GLY A 1 81 ? -2.989 -11.912 6.781 1.00 92.38 81 GLY A O 1
ATOM 653 N N . ASP A 1 82 ? -2.225 -12.263 8.865 1.00 90.62 82 ASP A N 1
ATOM 654 C CA . ASP A 1 82 ? -3.163 -13.353 9.200 1.00 90.62 82 ASP A CA 1
ATOM 655 C C . ASP A 1 82 ? -4.338 -12.932 10.107 1.00 90.62 82 ASP A C 1
ATOM 657 O O . ASP A 1 82 ? -5.096 -13.771 10.591 1.00 90.62 82 ASP A O 1
ATOM 661 N N . ASP A 1 83 ? -4.505 -11.640 10.396 1.00 85.19 83 ASP A N 1
ATOM 662 C CA . ASP A 1 83 ? -5.473 -11.174 11.406 1.00 85.19 83 ASP A CA 1
ATOM 663 C C . ASP A 1 83 ? -6.880 -10.855 10.873 1.00 85.19 83 ASP A C 1
ATOM 665 O O . ASP A 1 83 ? -7.771 -10.502 11.649 1.00 85.19 83 ASP A O 1
ATOM 669 N N . GLY A 1 84 ? -7.093 -10.983 9.562 1.00 90.94 84 GLY A N 1
ATOM 670 C CA . GLY A 1 84 ? -8.400 -10.831 8.920 1.00 90.94 84 GLY A CA 1
ATOM 671 C C . GLY A 1 84 ? -8.934 -9.395 8.833 1.00 90.94 84 GLY A C 1
ATOM 672 O O . GLY A 1 84 ? -10.052 -9.196 8.350 1.00 90.94 84 GLY A O 1
ATOM 673 N N . PHE A 1 85 ? -8.175 -8.381 9.266 1.00 96.00 85 PHE A N 1
ATOM 674 C CA . PHE A 1 85 ? -8.555 -6.987 9.014 1.00 96.00 85 PHE A CA 1
ATOM 675 C C . PHE A 1 85 ? -8.350 -6.627 7.539 1.00 96.00 85 PHE A C 1
ATOM 677 O O . PHE A 1 85 ? -9.241 -6.066 6.898 1.00 96.00 85 PHE A O 1
ATOM 684 N N . PHE A 1 86 ? -7.173 -6.958 7.010 1.00 96.81 86 PHE A N 1
ATOM 685 C CA . PHE A 1 86 ? -6.844 -6.776 5.604 1.00 96.81 86 PHE A CA 1
ATOM 686 C C . PHE A 1 86 ? -7.194 -8.037 4.819 1.00 96.81 86 PHE A C 1
ATOM 688 O O . PHE A 1 86 ? -6.824 -9.144 5.200 1.00 96.81 86 PHE A O 1
ATOM 695 N N . ILE A 1 87 ? -7.903 -7.857 3.712 1.00 95.38 87 ILE A N 1
ATOM 696 C CA . ILE A 1 87 ? -8.281 -8.918 2.784 1.00 95.38 87 ILE A CA 1
ATOM 697 C C . ILE A 1 87 ? -7.414 -8.724 1.535 1.00 95.38 87 ILE A C 1
ATOM 699 O O . ILE A 1 87 ? -7.622 -7.740 0.819 1.00 95.38 87 ILE A O 1
ATOM 703 N N . PRO A 1 88 ? -6.420 -9.589 1.272 1.00 93.00 88 PRO A N 1
ATOM 704 C CA . PRO A 1 88 ? -5.570 -9.436 0.100 1.00 93.00 88 PRO A CA 1
ATOM 705 C C . PRO A 1 88 ? -6.381 -9.689 -1.176 1.00 93.00 88 PRO A C 1
ATOM 707 O O . PRO A 1 88 ? -7.169 -10.635 -1.249 1.00 93.00 88 PRO A O 1
ATOM 710 N N . PHE A 1 89 ? -6.184 -8.846 -2.188 1.00 89.88 89 PHE A N 1
ATOM 711 C CA . PHE A 1 89 ? -6.796 -8.998 -3.503 1.00 89.88 89 PHE A CA 1
ATOM 712 C C . PHE A 1 89 ? -5.722 -9.175 -4.572 1.00 89.88 89 PHE A C 1
ATOM 714 O O . PHE A 1 89 ? -5.016 -8.227 -4.921 1.00 89.88 89 PHE A O 1
ATOM 721 N N . GLY A 1 90 ? -5.617 -10.403 -5.082 1.00 81.94 90 GLY A N 1
ATOM 722 C CA . GLY A 1 90 ? -4.630 -10.775 -6.090 1.00 81.94 90 GLY A CA 1
ATOM 723 C C . GLY A 1 90 ? -4.737 -9.935 -7.361 1.00 81.94 90 GLY A C 1
ATOM 724 O O . GLY A 1 90 ? -5.828 -9.553 -7.789 1.00 81.94 90 GLY A O 1
ATOM 725 N N . ASN A 1 91 ? -3.589 -9.665 -7.977 1.00 78.38 91 ASN A N 1
ATOM 726 C CA . ASN A 1 91 ? -3.505 -8.922 -9.227 1.00 78.38 91 ASN A CA 1
ATOM 727 C C . ASN A 1 91 ? -2.753 -9.743 -10.274 1.00 78.38 91 ASN A C 1
ATOM 729 O O . ASN A 1 91 ? -1.656 -10.241 -10.033 1.00 78.38 91 ASN A O 1
ATOM 733 N N . ILE A 1 92 ? -3.339 -9.848 -11.461 1.00 79.25 92 ILE A N 1
ATOM 734 C CA . ILE A 1 92 ? -2.731 -10.518 -12.602 1.00 79.25 92 ILE A CA 1
ATOM 735 C C . ILE A 1 92 ? -2.537 -9.468 -13.687 1.00 79.25 92 ILE A C 1
ATOM 737 O O . ILE A 1 92 ? -3.485 -9.107 -14.386 1.00 79.25 92 ILE A O 1
ATOM 741 N N . ASN A 1 93 ? -1.298 -9.005 -13.850 1.00 76.50 93 ASN A N 1
ATOM 742 C CA . ASN A 1 93 ? -0.906 -8.246 -15.026 1.00 76.50 93 ASN A CA 1
ATOM 743 C C . ASN A 1 93 ? -0.084 -9.148 -15.963 1.00 76.50 93 ASN A C 1
ATOM 745 O O . ASN A 1 93 ? 1.074 -9.426 -15.658 1.00 76.50 93 ASN A O 1
ATOM 749 N N . PRO A 1 94 ? -0.629 -9.581 -17.112 1.00 74.19 94 PRO A N 1
ATOM 750 C CA . PRO A 1 94 ? 0.073 -10.485 -18.023 1.00 74.19 94 PRO A CA 1
ATOM 751 C C . PRO A 1 94 ? 1.322 -9.868 -18.674 1.00 74.19 94 PRO A C 1
ATOM 753 O O . PRO A 1 94 ? 2.155 -10.605 -19.190 1.00 74.19 94 PRO A O 1
ATOM 756 N N . GLU A 1 95 ? 1.474 -8.541 -18.647 1.00 74.25 95 GLU A N 1
ATOM 757 C CA . GLU A 1 95 ? 2.652 -7.845 -19.184 1.00 74.25 95 GLU A CA 1
ATOM 758 C C . GLU A 1 95 ? 3.833 -7.835 -18.200 1.00 74.25 95 GLU A C 1
ATOM 760 O O . GLU A 1 95 ? 4.969 -7.577 -18.594 1.00 74.25 95 GLU A O 1
ATOM 765 N N . CYS A 1 96 ? 3.580 -8.045 -16.903 1.00 70.44 96 CYS A N 1
ATOM 766 C CA . CYS A 1 96 ? 4.574 -7.816 -15.846 1.00 70.44 96 CYS A CA 1
ATOM 767 C C . CYS A 1 96 ? 4.681 -8.955 -14.824 1.00 70.44 96 CYS A C 1
ATOM 769 O O . CYS A 1 96 ? 5.682 -9.024 -14.114 1.00 70.44 96 CYS A O 1
ATOM 771 N N . HIS A 1 97 ? 3.675 -9.825 -14.720 1.00 73.81 97 HIS A N 1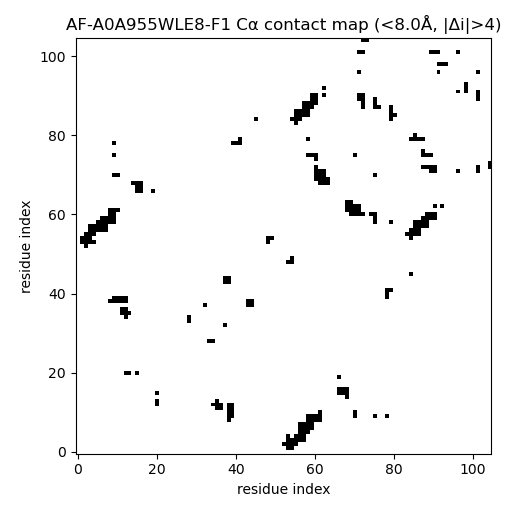
ATOM 772 C CA . HIS A 1 97 ? 3.625 -10.919 -13.752 1.00 73.81 97 HIS A CA 1
ATOM 773 C C . HIS A 1 97 ? 3.755 -12.275 -14.450 1.00 73.81 97 HIS A C 1
ATOM 775 O O . HIS A 1 97 ? 3.238 -12.484 -15.550 1.00 73.81 97 HIS A O 1
ATOM 781 N N . ASP A 1 98 ? 4.371 -13.235 -13.761 1.00 76.00 98 ASP A N 1
ATOM 782 C CA . ASP A 1 98 ? 4.219 -14.646 -14.104 1.00 76.00 98 ASP A CA 1
ATOM 783 C C . ASP A 1 98 ? 2.851 -15.132 -13.600 1.00 76.00 98 ASP A C 1
ATOM 785 O O . ASP A 1 98 ? 2.650 -15.388 -12.412 1.00 76.00 98 ASP A O 1
ATOM 789 N N . VAL A 1 99 ? 1.896 -15.263 -14.522 1.00 74.94 99 VAL A N 1
ATOM 790 C CA . VAL A 1 99 ? 0.520 -15.687 -14.223 1.00 74.94 99 VAL A CA 1
ATOM 791 C C . VAL A 1 99 ? 0.475 -17.039 -13.503 1.00 74.94 99 VAL A C 1
ATOM 793 O O . VAL A 1 99 ? -0.374 -17.241 -12.635 1.00 74.94 99 VAL A O 1
ATOM 796 N N . ALA A 1 100 ? 1.377 -17.971 -13.829 1.00 75.19 100 ALA A N 1
ATOM 797 C CA . ALA A 1 100 ? 1.399 -19.280 -13.180 1.00 75.19 100 ALA A CA 1
ATOM 798 C C . ALA A 1 100 ? 1.845 -19.172 -11.715 1.00 75.19 100 ALA A C 1
ATOM 800 O O . ALA A 1 100 ? 1.363 -19.921 -10.867 1.00 75.19 100 ALA A O 1
ATOM 801 N N . GLN A 1 101 ? 2.731 -18.222 -11.416 1.00 75.19 101 GLN A N 1
ATOM 802 C CA . GLN A 1 101 ? 3.174 -17.936 -10.057 1.00 75.19 101 GLN A CA 1
ATOM 803 C C . GLN A 1 101 ? 2.098 -17.213 -9.233 1.00 75.19 101 GLN A C 1
ATOM 805 O O . GLN A 1 101 ? 1.938 -17.529 -8.057 1.00 75.19 101 GLN A O 1
ATOM 810 N N . GLU A 1 102 ? 1.354 -16.286 -9.841 1.00 74.62 102 GLU A N 1
ATOM 811 C CA . GLU A 1 102 ? 0.264 -15.543 -9.188 1.00 74.62 102 GLU A CA 1
ATOM 812 C C . GLU A 1 102 ? -0.904 -16.450 -8.772 1.00 74.62 102 GLU A C 1
ATOM 814 O O . GLU A 1 102 ? -1.488 -16.270 -7.709 1.00 74.62 102 GLU A O 1
ATOM 819 N N . LEU A 1 103 ? -1.226 -17.463 -9.584 1.00 72.19 103 LEU A N 1
ATOM 820 C CA . LEU A 1 103 ? -2.321 -18.405 -9.317 1.00 72.19 103 LEU A CA 1
ATOM 821 C C . LEU A 1 103 ? -1.980 -19.499 -8.289 1.00 72.19 103 LEU A C 1
ATOM 823 O O . LEU A 1 103 ? -2.857 -20.281 -7.925 1.00 72.19 103 LEU A O 1
ATOM 827 N N . ALA A 1 104 ? -0.718 -19.603 -7.866 1.00 71.81 104 ALA A N 1
ATOM 828 C CA . ALA A 1 104 ? -0.236 -20.637 -6.947 1.00 71.81 104 ALA A CA 1
ATOM 829 C C . ALA A 1 104 ? -0.129 -20.170 -5.480 1.00 71.81 104 ALA A C 1
ATOM 831 O O . ALA A 1 104 ? 0.372 -20.928 -4.643 1.00 71.81 104 ALA A O 1
ATOM 832 N N . LEU A 1 105 ? -0.541 -18.929 -5.193 1.00 65.50 105 LEU A N 1
ATOM 833 C CA . LEU A 1 105 ? -0.553 -18.284 -3.873 1.00 65.50 105 LEU A CA 1
ATOM 834 C C . LEU A 1 105 ? -1.918 -18.425 -3.196 1.00 65.50 105 LEU A C 1
ATOM 836 O O . LEU A 1 105 ? -1.910 -18.576 -1.955 1.00 65.50 105 LEU A O 1
#